Protein AF-A0A951L348-F1 (afdb_monomer_lite)

Structure (mmCIF, N/CA/C/O backbone):
data_AF-A0A951L348-F1
#
_entry.id   AF-A0A951L348-F1
#
loop_
_atom_site.group_P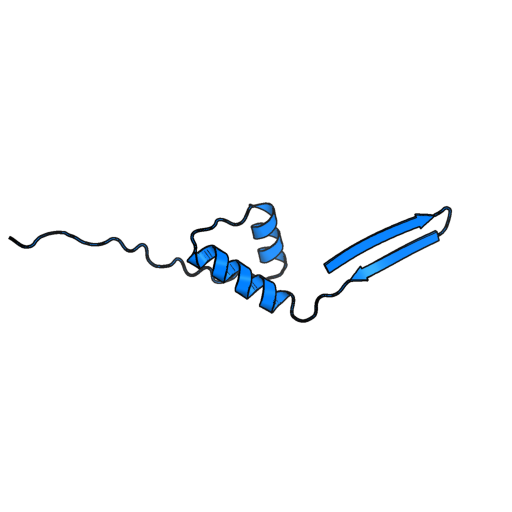DB
_atom_site.id
_atom_site.type_symbol
_atom_site.label_atom_id
_atom_site.label_alt_id
_atom_site.label_comp_id
_atom_site.label_asym_id
_atom_site.label_entity_id
_atom_site.label_seq_id
_atom_site.pdbx_PDB_ins_code
_atom_site.Cartn_x
_atom_site.Cartn_y
_atom_site.Cartn_z
_atom_site.occupancy
_atom_site.B_iso_or_equiv
_atom_site.auth_seq_id
_atom_site.auth_comp_id
_atom_site.auth_asym_id
_atom_site.auth_atom_id
_atom_site.pdbx_PDB_model_num
ATOM 1 N N . TRP A 1 1 ? -7.145 5.173 1.809 1.00 62.78 1 TRP A N 1
ATOM 2 C CA . TRP A 1 1 ? -6.339 4.269 2.646 1.00 62.78 1 TRP A CA 1
ATOM 3 C C . TRP A 1 1 ? -5.932 5.086 3.841 1.00 62.78 1 TRP A C 1
ATOM 5 O O . TRP A 1 1 ? -5.033 5.905 3.760 1.00 62.78 1 TRP A O 1
ATOM 15 N N . MET A 1 2 ? -6.710 4.993 4.896 1.00 58.59 2 MET A N 1
ATOM 16 C CA . MET A 1 2 ? -6.382 5.529 6.204 1.00 58.59 2 MET A CA 1
ATOM 17 C C . MET A 1 2 ? -7.393 4.877 7.127 1.00 58.59 2 MET A C 1
ATOM 19 O O . MET A 1 2 ? -8.583 4.836 6.799 1.00 58.59 2 MET A O 1
ATOM 23 N N . GLN A 1 3 ? -6.904 4.337 8.231 1.00 67.06 3 GLN A N 1
ATOM 24 C CA . GLN A 1 3 ? -7.754 3.947 9.334 1.00 67.06 3 GLN A CA 1
ATOM 25 C C . GLN A 1 3 ? -7.644 5.065 10.361 1.00 67.06 3 GLN A C 1
ATOM 27 O O . GLN A 1 3 ? -6.567 5.298 10.908 1.00 67.06 3 GLN A O 1
ATOM 32 N N . LEU A 1 4 ? -8.740 5.789 10.566 1.00 70.62 4 LEU A N 1
ATOM 33 C CA . LEU A 1 4 ? -8.839 6.761 11.645 1.00 70.62 4 LEU A CA 1
ATOM 34 C C . LEU A 1 4 ? -9.670 6.136 12.758 1.00 70.62 4 LEU A C 1
ATOM 36 O O . LEU A 1 4 ? -10.830 5.780 12.547 1.00 70.62 4 LEU A O 1
ATOM 40 N N . GLU A 1 5 ? -9.060 6.002 13.928 1.00 80.56 5 GLU A N 1
ATOM 41 C CA . GLU A 1 5 ? -9.742 5.578 15.141 1.00 80.56 5 GLU A CA 1
ATOM 42 C C . GLU A 1 5 ? -9.882 6.784 16.070 1.00 80.56 5 GLU A C 1
ATOM 44 O O . GLU A 1 5 ? -8.894 7.345 16.542 1.00 80.56 5 GLU A O 1
ATOM 49 N N . LEU A 1 6 ? -11.123 7.206 16.300 1.00 82.19 6 LEU A N 1
ATOM 50 C CA . LEU A 1 6 ? -11.472 8.281 17.221 1.00 82.19 6 LEU A CA 1
ATOM 51 C C . LEU A 1 6 ? -12.092 7.653 18.466 1.00 82.19 6 LEU A C 1
ATOM 53 O O . LEU A 1 6 ? -13.128 6.991 18.385 1.00 82.19 6 LEU A O 1
ATOM 57 N N . ARG A 1 7 ? -11.462 7.862 19.623 1.00 86.75 7 ARG A N 1
ATOM 58 C CA . ARG A 1 7 ? -11.922 7.331 20.913 1.00 86.75 7 ARG A CA 1
ATOM 59 C C . ARG A 1 7 ? -12.436 8.476 21.781 1.00 86.75 7 ARG A C 1
ATOM 61 O O . ARG A 1 7 ? -11.742 9.474 21.948 1.00 86.75 7 ARG A O 1
ATOM 68 N N . SER A 1 8 ? -13.637 8.330 22.340 1.00 84.12 8 SER A N 1
ATOM 69 C CA . SER A 1 8 ? -14.209 9.269 23.315 1.00 84.12 8 SER A CA 1
ATOM 70 C C . SER A 1 8 ? -14.987 8.505 24.383 1.00 84.12 8 SER A C 1
ATOM 72 O O . SER A 1 8 ? -15.989 7.852 24.086 1.00 84.12 8 SER A O 1
ATOM 74 N N . GLY A 1 9 ? -14.511 8.557 25.631 1.00 87.19 9 GLY A N 1
ATOM 75 C CA . GLY A 1 9 ? -15.101 7.830 26.756 1.00 87.19 9 GLY A CA 1
ATOM 76 C C . GLY A 1 9 ? -15.274 6.336 26.458 1.00 87.19 9 GLY A C 1
ATOM 77 O O . GLY A 1 9 ? -14.300 5.615 26.262 1.00 87.19 9 GLY A O 1
ATOM 78 N N . TRP A 1 10 ? -16.529 5.888 26.396 1.00 88.31 10 TRP A N 1
ATOM 79 C CA . TRP A 1 10 ? -16.923 4.490 26.172 1.00 88.31 10 TRP A CA 1
ATOM 80 C C . TRP A 1 10 ? -17.174 4.162 24.689 1.00 88.31 10 TRP A C 1
ATOM 82 O O . TRP A 1 10 ? -17.605 3.060 24.366 1.00 88.31 10 TRP A O 1
ATOM 92 N N . SER A 1 11 ? -16.943 5.115 23.781 1.00 79.94 11 SER A N 1
ATOM 93 C CA . SER A 1 11 ? -17.240 4.984 22.351 1.00 79.94 11 SER A CA 1
ATOM 94 C C . SER A 1 11 ? -15.974 5.031 21.500 1.00 79.94 11 SER A C 1
ATOM 96 O O . SER A 1 11 ? -15.057 5.815 21.751 1.00 79.94 11 SER A O 1
ATOM 98 N N . THR A 1 12 ? -15.946 4.197 20.460 1.00 89.12 12 THR A N 1
ATOM 99 C CA . THR A 1 12 ? -14.897 4.192 19.434 1.00 89.12 12 THR A CA 1
ATOM 100 C C . THR A 1 12 ? -15.549 4.294 18.064 1.00 89.12 12 THR A C 1
ATOM 102 O O . THR A 1 12 ? -16.381 3.462 17.709 1.00 89.12 12 THR A O 1
ATOM 105 N N . LEU A 1 13 ? -15.172 5.317 17.299 1.00 83.25 13 LEU A N 1
ATOM 106 C CA . LEU A 1 13 ? -15.552 5.473 15.902 1.00 83.25 13 LEU A CA 1
ATOM 107 C C . LEU A 1 13 ? -14.362 5.080 15.030 1.00 83.25 13 LEU A C 1
ATOM 109 O O . LEU A 1 13 ? -13.276 5.648 15.156 1.00 83.25 13 LEU A O 1
ATOM 113 N N . ARG A 1 14 ? -14.587 4.129 14.124 1.00 81.81 14 ARG A N 1
ATOM 114 C CA . ARG A 1 14 ? -13.596 3.688 13.147 1.00 81.81 14 ARG A CA 1
ATOM 115 C C . ARG A 1 14 ? -14.044 4.091 11.751 1.00 81.81 14 ARG A C 1
ATOM 117 O O . ARG A 1 14 ? -15.116 3.693 11.304 1.00 81.81 14 ARG A O 1
ATOM 124 N N . VAL A 1 15 ? -13.215 4.877 11.073 1.00 73.81 15 VAL A N 1
ATOM 125 C CA . VAL A 1 15 ? -13.413 5.238 9.667 1.00 73.81 15 VAL A CA 1
ATOM 126 C C . VAL A 1 15 ? -12.389 4.485 8.830 1.00 73.81 15 VAL A C 1
ATOM 128 O O . VAL A 1 15 ? -11.186 4.716 8.960 1.00 73.81 15 VAL A O 1
ATOM 131 N N . ASP A 1 16 ? -12.875 3.600 7.961 1.00 73.12 16 ASP A N 1
ATOM 132 C CA . ASP A 1 16 ? -12.054 2.861 7.003 1.00 73.12 16 ASP A CA 1
ATOM 133 C C . ASP A 1 16 ? -12.160 3.514 5.612 1.00 73.12 16 ASP A C 1
ATOM 135 O O . ASP A 1 16 ? -13.128 3.316 4.875 1.00 73.12 16 ASP A O 1
ATOM 139 N N . SER A 1 17 ? -11.148 4.300 5.227 1.00 62.22 17 SER A N 1
ATOM 140 C CA . SER A 1 17 ? -11.047 4.853 3.869 1.00 62.22 17 SER A CA 1
ATOM 141 C C . SER A 1 17 ? -10.484 3.804 2.907 1.00 62.22 17 SER A C 1
ATOM 143 O O . SER A 1 17 ? -9.287 3.488 2.944 1.00 62.22 17 SER A O 1
ATOM 145 N N . ARG A 1 18 ? -11.326 3.311 1.992 1.00 75.31 18 ARG A N 1
ATOM 146 C CA . ARG A 1 18 ? -10.916 2.416 0.900 1.00 75.31 18 ARG A CA 1
ATOM 147 C C . ARG A 1 18 ? -10.535 3.225 -0.338 1.00 75.31 18 ARG A C 1
ATOM 149 O O . ARG A 1 18 ? -11.258 4.130 -0.735 1.00 75.31 18 ARG A O 1
ATOM 156 N N . ILE A 1 19 ? -9.399 2.889 -0.946 1.00 76.81 19 ILE A N 1
ATOM 157 C CA . ILE A 1 19 ? -9.066 3.330 -2.306 1.00 76.81 19 ILE A CA 1
ATOM 158 C C . ILE A 1 19 ? -9.425 2.169 -3.224 1.00 76.81 19 ILE A C 1
ATOM 160 O O . ILE A 1 19 ? -8.865 1.081 -3.094 1.00 76.81 19 ILE A O 1
ATOM 164 N N . ILE A 1 20 ? -10.387 2.390 -4.115 1.00 80.88 20 ILE A N 1
ATOM 165 C CA . ILE A 1 20 ? -10.695 1.439 -5.183 1.00 80.88 20 ILE A CA 1
ATOM 166 C C . ILE A 1 20 ? -9.502 1.428 -6.144 1.00 80.88 20 ILE A C 1
ATOM 168 O O . ILE A 1 20 ? -8.963 2.486 -6.462 1.00 80.88 20 ILE A O 1
ATOM 172 N N . GLY A 1 21 ? -9.072 0.244 -6.578 1.00 80.25 21 GLY A N 1
ATOM 173 C CA . GLY A 1 21 ? -7.926 0.112 -7.481 1.00 80.25 21 GLY A CA 1
ATOM 174 C C . GLY A 1 21 ? -6.561 0.341 -6.813 1.00 80.25 21 GLY A C 1
ATOM 175 O O . GLY A 1 21 ? -5.594 0.731 -7.466 1.00 80.25 21 GLY A O 1
ATOM 176 N N . PHE A 1 22 ? -6.476 0.179 -5.486 1.00 82.44 22 PHE A N 1
ATOM 177 C CA . PHE A 1 22 ? -5.234 0.383 -4.734 1.00 82.44 22 PHE A CA 1
ATOM 178 C C . PHE A 1 22 ? -4.084 -0.484 -5.264 1.00 82.44 22 PHE A C 1
ATOM 180 O O . PHE A 1 22 ? -2.976 0.016 -5.446 1.00 82.44 22 PHE A O 1
ATOM 187 N N . SER A 1 23 ? -4.343 -1.763 -5.544 1.00 82.94 23 SER A N 1
ATOM 188 C CA . SER A 1 23 ? -3.319 -2.691 -6.031 1.00 82.94 23 SER A CA 1
ATOM 189 C C . SER A 1 23 ? -2.736 -2.239 -7.369 1.00 82.94 23 SER A C 1
ATOM 19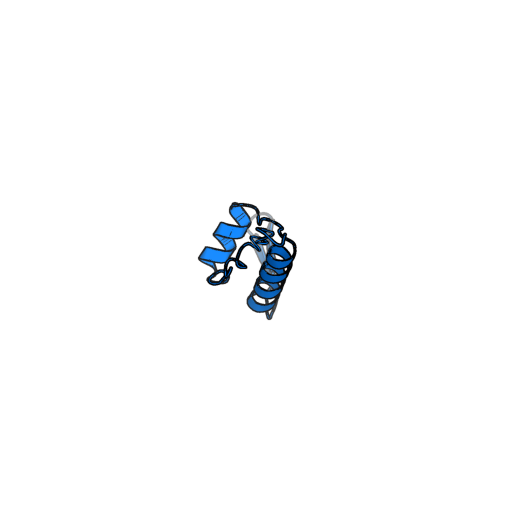1 O O . SER A 1 23 ? -1.519 -2.260 -7.546 1.00 82.94 23 SER A O 1
ATOM 193 N N . GLU A 1 24 ? -3.576 -1.768 -8.288 1.00 86.00 24 GLU A N 1
ATOM 194 C CA . GLU A 1 24 ? -3.184 -1.251 -9.597 1.00 86.00 24 GLU A CA 1
ATOM 195 C C . GLU A 1 24 ? -2.334 0.017 -9.458 1.00 86.00 24 GLU A C 1
ATOM 197 O O . GLU A 1 24 ? -1.257 0.112 -10.052 1.00 86.00 24 GLU A O 1
ATOM 202 N N . LEU A 1 25 ? -2.770 0.961 -8.617 1.00 87.25 25 LEU A N 1
ATOM 203 C CA . LEU A 1 25 ? -2.039 2.203 -8.353 1.00 87.25 25 LEU A CA 1
ATOM 204 C C . LEU A 1 25 ? -0.652 1.936 -7.768 1.00 87.25 25 LEU A C 1
ATOM 206 O O . LEU A 1 25 ? 0.346 2.516 -8.206 1.00 87.25 25 LEU A O 1
ATOM 210 N N . VAL A 1 26 ? -0.576 1.041 -6.787 1.00 87.88 26 VAL A N 1
ATOM 211 C CA . VAL A 1 26 ? 0.672 0.712 -6.100 1.00 87.88 26 VAL A CA 1
ATOM 212 C C . VAL A 1 26 ? 1.604 -0.092 -7.001 1.00 87.88 26 VAL A C 1
ATOM 214 O O . VAL A 1 26 ? 2.799 0.193 -7.032 1.00 87.88 26 VAL A O 1
ATOM 217 N N . THR A 1 27 ? 1.073 -1.020 -7.802 1.00 86.62 27 THR A N 1
ATOM 218 C CA . THR A 1 27 ? 1.852 -1.743 -8.821 1.00 86.62 27 THR A CA 1
ATOM 219 C C . THR A 1 27 ? 2.464 -0.767 -9.822 1.00 86.62 27 THR A C 1
ATOM 221 O O . THR A 1 27 ? 3.673 -0.802 -10.056 1.00 86.62 27 THR A O 1
ATOM 224 N N . SER A 1 28 ? 1.656 0.152 -10.363 1.00 89.50 28 SER A N 1
ATOM 225 C CA . SER A 1 28 ? 2.122 1.171 -11.309 1.00 89.50 28 SER A CA 1
ATOM 226 C C . SER A 1 28 ? 3.191 2.073 -10.687 1.00 89.50 28 SER A C 1
ATOM 228 O O 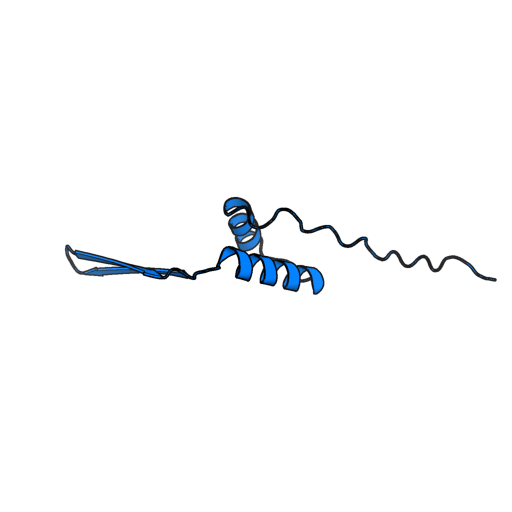. SER A 1 28 ? 4.186 2.399 -11.332 1.00 89.50 28 SER A O 1
ATOM 230 N N . SER A 1 29 ? 3.018 2.457 -9.422 1.00 89.38 29 SER A N 1
ATOM 231 C CA . SER A 1 29 ? 3.971 3.305 -8.697 1.00 89.38 29 SER A CA 1
ATOM 232 C C . SER A 1 29 ? 5.289 2.578 -8.414 1.00 89.38 29 SER A C 1
ATOM 234 O O . SER A 1 29 ? 6.360 3.138 -8.640 1.00 89.38 29 SER A O 1
ATOM 236 N N . ALA A 1 30 ? 5.230 1.314 -7.986 1.00 87.81 30 ALA A N 1
ATOM 237 C CA . ALA A 1 30 ? 6.410 0.490 -7.733 1.00 87.81 30 ALA A CA 1
ATOM 238 C C . ALA A 1 30 ? 7.211 0.234 -9.021 1.00 87.81 30 ALA A C 1
ATOM 240 O O . ALA A 1 30 ? 8.436 0.345 -9.022 1.00 87.81 30 ALA A O 1
ATOM 241 N N . GLN A 1 31 ? 6.530 -0.027 -10.141 1.00 87.31 31 GLN A N 1
ATOM 242 C CA . GLN A 1 31 ? 7.170 -0.132 -11.456 1.00 87.31 31 GLN A CA 1
ATOM 243 C C . GLN A 1 31 ? 7.810 1.194 -11.877 1.00 87.31 31 GLN A C 1
ATOM 245 O O . GLN A 1 31 ? 8.953 1.218 -12.330 1.00 87.31 31 GLN A O 1
ATOM 250 N N . ALA A 1 32 ? 7.105 2.311 -11.689 1.00 89.81 32 ALA A N 1
ATOM 251 C CA . ALA A 1 32 ? 7.613 3.644 -11.991 1.00 89.81 32 ALA A CA 1
ATOM 252 C C . ALA A 1 32 ? 8.853 4.016 -11.159 1.00 89.81 32 ALA A C 1
ATOM 254 O O . ALA A 1 32 ? 9.751 4.678 -11.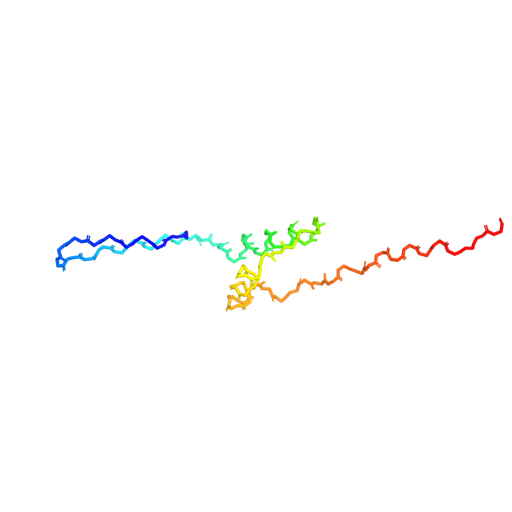687 1.00 89.81 32 ALA A O 1
ATOM 255 N N . ALA A 1 33 ? 8.912 3.590 -9.894 1.00 88.44 33 ALA A N 1
ATOM 256 C CA . ALA A 1 33 ? 10.076 3.737 -9.026 1.00 88.44 33 ALA A CA 1
ATOM 257 C C . ALA A 1 33 ? 11.247 2.870 -9.513 1.00 88.44 33 ALA A C 1
ATOM 259 O O . ALA A 1 33 ? 12.347 3.387 -9.706 1.00 88.44 33 ALA A O 1
ATOM 260 N N . ALA A 1 34 ? 10.992 1.594 -9.821 1.00 86.69 34 ALA A N 1
ATOM 261 C CA . ALA A 1 34 ? 12.001 0.672 -10.339 1.00 86.69 34 ALA A CA 1
ATOM 262 C C . ALA A 1 34 ? 12.618 1.162 -11.661 1.00 86.69 34 ALA A C 1
ATOM 264 O O . ALA A 1 34 ? 13.838 1.173 -11.803 1.00 86.69 34 ALA A O 1
ATOM 265 N N . MET A 1 35 ? 11.799 1.655 -12.600 1.00 89.31 35 MET A N 1
ATOM 266 C CA . MET A 1 35 ? 12.278 2.243 -13.862 1.00 89.31 35 MET A CA 1
ATOM 267 C C . MET A 1 35 ? 13.172 3.473 -13.656 1.00 89.31 35 MET A C 1
ATOM 269 O O . MET A 1 35 ? 13.997 3.780 -14.511 1.00 89.31 35 MET A O 1
ATOM 273 N N . ARG A 1 36 ? 13.013 4.182 -12.535 1.00 92.50 36 ARG A N 1
ATOM 274 C CA . ARG A 1 36 ? 13.823 5.352 -12.167 1.00 92.50 36 ARG A CA 1
ATOM 275 C C . ARG A 1 36 ? 15.019 4.998 -11.278 1.00 92.50 36 ARG A C 1
ATOM 277 O O . ARG A 1 36 ? 15.711 5.902 -10.825 1.00 92.50 36 ARG A O 1
ATOM 284 N N . GLY A 1 37 ? 15.248 3.712 -11.000 1.00 89.50 37 GLY A N 1
ATOM 285 C CA . GLY A 1 37 ? 16.298 3.262 -10.084 1.00 89.50 37 GLY A CA 1
ATOM 286 C C . GLY A 1 37 ? 16.056 3.658 -8.624 1.00 89.50 37 GLY A C 1
ATOM 287 O O . GLY A 1 37 ? 16.994 3.668 -7.832 1.00 89.50 37 GLY A O 1
ATOM 288 N N . LEU A 1 38 ? 14.816 4.000 -8.257 1.00 90.69 38 LEU A N 1
ATOM 289 C CA . LEU A 1 38 ? 14.462 4.335 -6.883 1.00 90.69 38 LEU A CA 1
ATOM 290 C C . LEU A 1 38 ? 14.252 3.053 -6.080 1.00 90.69 38 LEU A C 1
ATOM 292 O O . LEU A 1 38 ? 13.478 2.174 -6.465 1.00 90.69 38 LEU A O 1
ATOM 296 N N . GLN A 1 39 ? 14.938 2.970 -4.946 1.00 87.50 39 GLN A N 1
ATOM 297 C CA . GLN A 1 39 ? 14.753 1.900 -3.977 1.00 87.50 39 GLN A CA 1
ATOM 298 C C . GLN A 1 39 ? 13.515 2.195 -3.132 1.00 87.50 39 GLN A C 1
ATOM 300 O O . GLN A 1 39 ? 13.318 3.320 -2.671 1.00 87.50 39 GLN A O 1
ATOM 305 N N . LEU A 1 40 ? 12.689 1.175 -2.917 1.00 86.88 40 LEU A N 1
ATOM 306 C CA . LEU A 1 40 ? 11.648 1.242 -1.898 1.00 86.88 40 LEU A CA 1
ATOM 307 C C . LEU A 1 40 ? 12.302 1.048 -0.535 1.00 86.88 40 LEU A C 1
ATOM 309 O O . LEU A 1 40 ? 13.203 0.218 -0.394 1.00 86.88 40 LEU A O 1
ATOM 313 N N . ASP A 1 41 ? 11.837 1.781 0.474 1.00 90.25 41 ASP A N 1
ATOM 314 C CA . ASP A 1 41 ? 12.294 1.511 1.828 1.00 90.25 41 ASP A CA 1
ATOM 315 C C . ASP A 1 41 ? 11.897 0.076 2.249 1.00 90.25 41 ASP A C 1
ATOM 317 O O . ASP A 1 41 ? 10.919 -0.488 1.730 1.00 90.25 41 ASP A O 1
ATOM 321 N N . PRO A 1 42 ? 12.639 -0.544 3.183 1.00 85.69 42 PRO A N 1
ATOM 32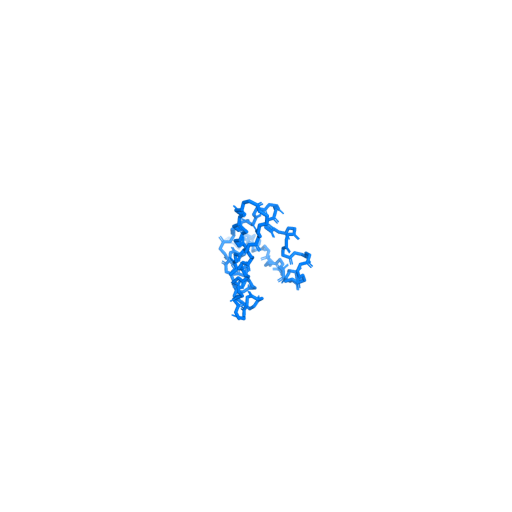2 C CA . PRO A 1 42 ? 12.402 -1.932 3.566 1.00 85.69 42 PRO A CA 1
ATOM 323 C C . PRO A 1 42 ? 10.985 -2.205 4.082 1.00 85.69 42 PRO A C 1
ATOM 325 O O . PRO A 1 42 ? 10.430 -3.266 3.790 1.00 85.69 42 PRO A O 1
ATOM 328 N N . ALA A 1 43 ? 10.380 -1.261 4.812 1.00 87.50 43 ALA A N 1
ATOM 329 C CA . ALA A 1 43 ? 9.036 -1.433 5.353 1.00 87.50 43 ALA A CA 1
ATOM 330 C C . ALA A 1 43 ? 7.992 -1.401 4.231 1.00 87.50 43 ALA A C 1
ATOM 332 O O . ALA A 1 43 ? 7.108 -2.258 4.190 1.00 87.50 43 ALA A O 1
ATOM 333 N N . THR A 1 44 ? 8.131 -0.488 3.267 1.00 85.25 44 THR A N 1
ATOM 334 C CA . THR A 1 44 ? 7.288 -0.473 2.067 1.00 85.25 44 THR A CA 1
ATOM 335 C C . THR A 1 44 ? 7.435 -1.771 1.280 1.00 85.25 44 THR A C 1
ATOM 337 O O . THR A 1 44 ? 6.430 -2.404 0.972 1.00 85.25 44 THR A O 1
ATOM 340 N N . SER A 1 45 ? 8.659 -2.233 1.012 1.00 87.06 45 SER A N 1
ATOM 341 C CA . SER A 1 45 ? 8.885 -3.492 0.286 1.00 87.06 45 SER A CA 1
ATOM 342 C C . SER A 1 45 ? 8.235 -4.699 0.980 1.00 87.06 45 SER A C 1
ATOM 344 O O . SER A 1 45 ? 7.539 -5.484 0.330 1.00 87.06 45 SER A O 1
ATOM 346 N N . ALA A 1 46 ? 8.388 -4.821 2.303 1.00 83.81 46 ALA A N 1
ATOM 347 C CA . ALA A 1 46 ? 7.763 -5.883 3.089 1.00 83.81 46 ALA A CA 1
ATOM 348 C C . ALA A 1 46 ? 6.227 -5.819 3.029 1.00 83.81 46 ALA A C 1
ATOM 350 O O . ALA A 1 46 ? 5.574 -6.833 2.775 1.00 83.81 46 ALA A O 1
ATOM 351 N N . ASN A 1 47 ? 5.650 -4.623 3.173 1.00 84.00 47 ASN A N 1
ATOM 352 C CA . ASN A 1 47 ? 4.205 -4.419 3.071 1.00 84.00 47 ASN A CA 1
ATOM 353 C C . ASN A 1 47 ? 3.676 -4.851 1.700 1.00 84.00 47 ASN A C 1
ATOM 355 O O . ASN A 1 47 ? 2.679 -5.566 1.611 1.00 84.00 47 ASN A O 1
ATOM 359 N N . LEU A 1 48 ? 4.360 -4.473 0.619 1.00 84.81 48 LEU A N 1
ATOM 360 C CA . LEU A 1 48 ? 3.933 -4.839 -0.728 1.00 84.81 48 LEU A CA 1
ATOM 361 C C . LEU A 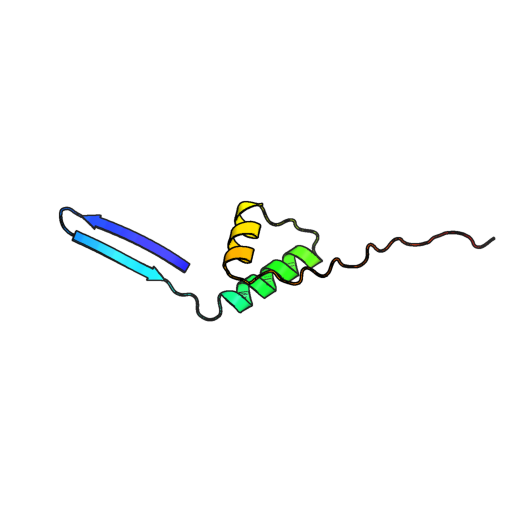1 48 ? 4.047 -6.346 -1.006 1.00 84.81 48 LEU A C 1
ATOM 363 O O . LEU A 1 48 ? 3.240 -6.884 -1.765 1.00 84.81 48 LEU A O 1
ATOM 367 N N . GLN A 1 49 ? 5.015 -7.036 -0.397 1.00 85.25 49 GLN A N 1
ATOM 368 C CA . GLN A 1 49 ? 5.128 -8.496 -0.482 1.00 85.25 49 GLN A CA 1
ATOM 369 C C . GLN A 1 49 ? 3.985 -9.203 0.251 1.00 85.25 49 GLN A C 1
ATOM 371 O O . GLN A 1 49 ? 3.383 -10.113 -0.316 1.00 85.25 49 GLN A O 1
ATOM 376 N N . VAL A 1 50 ? 3.642 -8.760 1.468 1.00 82.06 50 VAL A N 1
ATOM 377 C CA . VAL A 1 50 ? 2.497 -9.289 2.237 1.00 82.06 50 VAL A CA 1
ATOM 378 C C . VAL A 1 50 ? 1.190 -9.117 1.464 1.00 82.06 50 VAL A C 1
ATOM 380 O O . VAL A 1 50 ? 0.338 -10.002 1.473 1.00 82.06 50 VAL A O 1
ATOM 383 N N . LEU A 1 51 ? 1.053 -8.004 0.743 1.00 80.44 51 LEU A N 1
ATOM 384 C CA . LEU A 1 51 ? -0.112 -7.717 -0.092 1.00 80.44 51 LEU A CA 1
ATOM 385 C C . LEU A 1 51 ? -0.103 -8.461 -1.443 1.00 80.44 51 LEU A C 1
ATOM 387 O O . LEU A 1 51 ? -1.054 -8.330 -2.209 1.00 80.44 51 LEU A O 1
ATOM 391 N N . GLY A 1 52 ? 0.952 -9.221 -1.762 1.00 80.69 52 GLY A N 1
ATOM 392 C CA . GLY A 1 52 ? 1.090 -9.944 -3.032 1.00 80.69 52 GLY A CA 1
ATOM 393 C C . GLY A 1 52 ? 1.331 -9.047 -4.254 1.00 80.69 52 GLY A C 1
ATOM 394 O O . GLY A 1 52 ? 1.240 -9.520 -5.384 1.00 80.69 52 GLY A O 1
ATOM 395 N N . ILE A 1 53 ? 1.650 -7.766 -4.046 1.00 77.69 53 ILE A N 1
ATOM 396 C CA . ILE A 1 53 ? 1.771 -6.753 -5.105 1.00 77.69 53 ILE A CA 1
ATOM 397 C C . ILE A 1 53 ? 3.138 -6.831 -5.808 1.00 77.69 53 ILE A C 1
ATOM 399 O O . ILE A 1 53 ? 3.241 -6.537 -6.998 1.00 77.69 53 ILE A O 1
ATOM 403 N N . VAL A 1 54 ? 4.198 -7.287 -5.126 1.00 65.56 54 VAL A N 1
ATOM 404 C CA . VAL A 1 54 ? 5.536 -7.435 -5.738 1.00 65.56 54 VAL A CA 1
ATOM 405 C C . VAL A 1 54 ? 5.890 -8.901 -5.963 1.00 65.56 54 VAL A C 1
ATOM 407 O O . VAL A 1 54 ? 6.606 -9.534 -5.195 1.00 65.56 54 VAL A O 1
ATOM 410 N N . ARG A 1 55 ? 5.457 -9.433 -7.102 1.00 58.31 55 ARG A N 1
ATOM 411 C CA . ARG A 1 55 ? 6.218 -10.455 -7.828 1.00 58.31 55 ARG A CA 1
ATOM 412 C C . ARG A 1 55 ? 6.280 -10.037 -9.277 1.00 58.31 55 ARG A C 1
ATOM 414 O O . ARG A 1 55 ? 5.478 -10.500 -10.074 1.00 58.31 55 ARG A O 1
ATOM 421 N N . ARG A 1 56 ? 7.207 -9.117 -9.561 1.00 49.59 56 ARG A N 1
ATOM 422 C CA . ARG A 1 56 ? 8.024 -9.019 -10.784 1.00 49.59 56 ARG A CA 1
ATOM 423 C C . ARG A 1 56 ? 8.654 -7.626 -10.859 1.00 49.59 56 ARG A C 1
ATOM 425 O O . ARG A 1 56 ? 8.404 -6.868 -11.789 1.00 49.59 56 ARG A O 1
ATOM 432 N N . ALA A 1 57 ? 9.543 -7.313 -9.917 1.00 50.38 57 ALA A N 1
ATOM 433 C CA . ALA A 1 57 ? 10.720 -6.558 -10.325 1.00 50.38 57 ALA A CA 1
ATOM 434 C C . ALA A 1 57 ? 11.530 -7.535 -11.189 1.00 50.38 57 ALA A C 1
ATOM 436 O O . ALA A 1 57 ? 12.369 -8.277 -10.687 1.00 50.38 57 ALA A O 1
ATOM 437 N N . VAL A 1 58 ? 11.188 -7.649 -12.480 1.00 45.94 58 VAL A N 1
ATOM 438 C CA . VAL A 1 58 ? 12.167 -8.144 -13.449 1.00 45.94 58 VAL A CA 1
ATOM 439 C C . VAL A 1 58 ? 13.345 -7.213 -13.262 1.00 45.94 58 VAL A C 1
ATOM 441 O O . VAL A 1 58 ? 13.209 -6.015 -13.509 1.00 45.94 58 VAL A O 1
ATOM 444 N N . MET A 1 59 ? 14.451 -7.749 -12.743 1.00 43.03 59 MET A N 1
ATOM 445 C CA . MET A 1 59 ? 15.750 -7.113 -12.888 1.00 43.03 59 MET A CA 1
ATOM 446 C C . MET A 1 59 ? 15.829 -6.692 -14.349 1.00 43.03 59 MET A C 1
ATOM 448 O O . MET A 1 59 ? 15.836 -7.546 -15.238 1.00 43.03 59 MET A O 1
ATOM 452 N N . ALA A 1 60 ? 15.799 -5.385 -14.604 1.00 48.41 60 ALA A N 1
ATOM 453 C CA . ALA A 1 60 ? 16.236 -4.896 -15.893 1.00 48.41 60 ALA A CA 1
ATOM 454 C C . ALA A 1 60 ? 17.649 -5.468 -16.072 1.00 48.41 60 ALA A C 1
ATOM 456 O O . ALA A 1 60 ? 18.438 -5.363 -15.125 1.00 48.41 60 ALA A O 1
ATOM 457 N N . PRO A 1 61 ? 17.961 -6.140 -17.195 1.00 40.44 61 PRO A N 1
ATOM 458 C CA . PRO A 1 61 ? 19.320 -6.592 -17.418 1.00 40.44 61 PRO A CA 1
ATOM 459 C C . PRO A 1 61 ? 20.204 -5.360 -17.273 1.00 40.44 61 PRO A C 1
ATOM 461 O O . PRO A 1 61 ? 19.961 -4.344 -17.934 1.00 40.44 61 PRO A O 1
ATOM 464 N N . SER A 1 62 ? 21.162 -5.424 -16.347 1.00 52.53 62 SER A N 1
ATOM 465 C CA . SER A 1 62 ? 22.228 -4.439 -16.266 1.00 52.53 62 SER A CA 1
ATOM 466 C C . SER A 1 62 ? 22.733 -4.260 -17.688 1.00 52.53 62 SER A C 1
ATOM 468 O O . SER A 1 62 ? 23.185 -5.225 -18.304 1.00 52.53 62 SER A O 1
ATOM 470 N N . ARG A 1 63 ? 22.584 -3.058 -18.253 1.00 51.22 63 ARG A N 1
ATOM 471 C CA . ARG A 1 63 ? 23.292 -2.700 -19.479 1.00 51.22 63 ARG A CA 1
ATOM 472 C C . ARG A 1 63 ? 24.765 -2.633 -19.104 1.00 51.22 63 ARG A C 1
ATOM 474 O O . ARG A 1 63 ? 25.302 -1.567 -18.831 1.00 51.22 63 ARG A O 1
ATOM 481 N N . GLU A 1 64 ? 25.392 -3.798 -19.053 1.00 46.75 64 GLU A N 1
ATOM 482 C CA . GLU A 1 64 ? 26.815 -3.934 -19.258 1.00 46.75 64 GLU A CA 1
ATOM 483 C C . GLU A 1 64 ? 27.016 -3.551 -20.721 1.00 46.75 64 GLU A C 1
ATOM 485 O O . GLU A 1 64 ? 26.786 -4.331 -21.648 1.00 46.75 64 GLU A O 1
ATOM 490 N N . LEU A 1 65 ? 27.276 -2.261 -20.938 1.00 52.12 65 LEU A N 1
ATOM 491 C CA . LEU A 1 65 ? 27.701 -1.776 -22.233 1.00 52.12 65 LEU A CA 1
ATOM 492 C C . LEU A 1 65 ? 29.095 -2.360 -22.443 1.00 52.12 65 LEU A C 1
ATOM 494 O O . LEU A 1 65 ? 30.099 -1.808 -21.999 1.00 52.12 65 LEU A O 1
ATOM 498 N N . ALA A 1 66 ? 29.114 -3.519 -23.091 1.00 51.22 66 ALA A N 1
ATOM 499 C CA . ALA A 1 66 ? 30.253 -4.035 -23.807 1.00 51.22 66 ALA A CA 1
ATOM 500 C C . ALA A 1 66 ? 30.724 -2.950 -24.787 1.00 51.22 66 ALA A C 1
ATOM 502 O O . ALA A 1 66 ? 30.216 -2.820 -25.896 1.00 51.22 66 ALA A O 1
ATOM 503 N N . ALA A 1 67 ? 31.679 -2.142 -24.345 1.00 47.66 67 ALA A N 1
ATOM 504 C CA . ALA A 1 67 ? 32.586 -1.412 -25.211 1.00 47.66 67 ALA A CA 1
ATOM 505 C C . ALA A 1 67 ? 33.963 -2.066 -25.069 1.00 47.66 67 ALA A C 1
ATOM 507 O O . ALA A 1 67 ? 34.914 -1.484 -24.557 1.00 47.66 67 ALA A O 1
ATOM 508 N N . GLY A 1 68 ? 34.023 -3.336 -25.468 1.00 46.59 68 GLY A N 1
ATOM 509 C CA . GLY A 1 68 ? 35.260 -4.000 -25.831 1.00 46.59 68 GLY A CA 1
ATOM 510 C C . GLY A 1 68 ? 35.399 -3.949 -27.347 1.00 46.59 68 GLY A C 1
ATOM 511 O O . GLY A 1 68 ? 34.578 -4.533 -28.043 1.00 46.59 68 GLY A O 1
ATOM 512 N N . GLY A 1 69 ? 36.443 -3.263 -27.812 1.00 43.62 69 GLY A N 1
ATOM 513 C CA . GLY A 1 69 ? 37.158 -3.575 -29.049 1.00 43.62 69 GLY A CA 1
ATOM 514 C C . GLY A 1 69 ? 36.477 -3.242 -30.377 1.00 43.62 69 GLY A C 1
ATOM 515 O O . GLY A 1 69 ? 35.715 -4.039 -30.910 1.00 43.62 69 GLY A O 1
ATOM 516 N N . ALA A 1 70 ? 36.904 -2.137 -30.982 1.00 45.69 70 ALA A N 1
ATOM 517 C CA . ALA A 1 70 ? 37.190 -2.094 -32.411 1.00 45.69 70 ALA A CA 1
ATOM 518 C C . ALA A 1 70 ? 38.382 -1.144 -32.606 1.00 45.69 70 ALA A C 1
ATOM 520 O O . ALA A 1 70 ? 38.256 0.045 -32.329 1.00 45.69 70 ALA A O 1
ATOM 521 N N . GLU A 1 71 ? 39.517 -1.774 -32.919 1.00 42.91 71 GLU A N 1
ATOM 522 C CA . GLU A 1 71 ? 40.713 -1.324 -33.662 1.00 42.91 71 GLU A CA 1
ATOM 523 C C . GLU A 1 71 ? 41.096 0.165 -33.686 1.00 42.91 71 GLU A C 1
ATOM 525 O O . GLU A 1 71 ? 40.329 1.002 -34.210 1.00 42.91 71 GLU A O 1
#

Foldseek 3Di:
DDWDWDDDDPDIDTDDDDDPCPLVVVLVVVVVCLVVVHDDDPVVVVVCVVVVSDDDPPPPPPPPPPPPDDD

pLDDT: mean 74.22, std 16.31, range [40.44, 92.5]

Secondary structure (DSSP, 8-state):
-EEEEEEETTEEEEEEEPPTTHHHHHHHHHHHHHHTTPPPPHHHHHHHHHTT--S----PPP---------

Sequence (71 aa):
WMQLELRSGWSTLRVDSRIIGFSELVTSSAQAAAMRGLQLDPATSANLQVLGIVRRAVMAPSRELAAGGAE

Radius of gyration: 20.5 Å; chains: 1; bounding box: 58×20×60 Å